Protein AF-H6QAQ5-F1 (afdb_monomer)

pLDDT: mean 73.88, std 11.38, range [36.91, 85.81]

Structure (mmCIF, N/CA/C/O backbone):
data_AF-H6QAQ5-F1
#
_entry.id   AF-H6QAQ5-F1
#
loop_
_atom_site.group_PDB
_atom_site.id
_atom_site.type_symbol
_atom_site.label_atom_id
_atom_site.label_alt_id
_atom_site.label_comp_id
_atom_site.label_asym_id
_atom_site.label_entity_id
_atom_site.label_seq_id
_atom_site.pdbx_PDB_ins_code
_atom_site.Cartn_x
_atom_site.Cartn_y
_atom_site.Cartn_z
_atom_site.occupancy
_atom_site.B_iso_or_equiv
_atom_site.auth_seq_id
_atom_site.auth_comp_id
_atom_site.auth_asym_id
_atom_site.auth_atom_id
_atom_site.pdbx_PDB_model_num
ATOM 1 N N . MET A 1 1 ? -0.238 -7.553 21.676 1.00 36.91 1 MET A N 1
ATOM 2 C CA . MET A 1 1 ? -1.659 -7.323 21.335 1.00 36.91 1 MET A CA 1
ATOM 3 C C . MET A 1 1 ? -1.722 -7.082 19.838 1.00 36.91 1 MET A C 1
ATOM 5 O O . MET A 1 1 ? -1.231 -6.050 19.405 1.00 36.91 1 MET A O 1
ATOM 9 N N . GLY A 1 2 ? -2.207 -8.044 19.052 1.00 51.12 2 GLY A N 1
ATOM 10 C CA . GLY A 1 2 ? -2.374 -7.851 17.607 1.00 51.12 2 GLY A CA 1
ATOM 11 C C . GLY A 1 2 ? -3.542 -6.904 17.346 1.00 51.12 2 GLY A C 1
ATOM 12 O O . GLY A 1 2 ? -4.576 -7.020 18.001 1.00 51.12 2 GLY A O 1
ATOM 13 N N . TRP A 1 3 ? -3.365 -5.925 16.466 1.00 63.50 3 TRP A N 1
ATOM 14 C CA . TRP A 1 3 ? -4.457 -5.053 16.040 1.00 63.50 3 TRP A CA 1
ATOM 15 C C . TRP A 1 3 ? -5.098 -5.674 14.802 1.00 63.50 3 TRP A C 1
ATOM 17 O O . TRP A 1 3 ? -4.386 -6.069 13.884 1.00 63.50 3 TRP A O 1
ATOM 27 N N . VAL A 1 4 ? -6.427 -5.775 14.791 1.00 65.69 4 VAL A N 1
ATOM 28 C CA . VAL A 1 4 ? -7.181 -6.203 13.608 1.00 65.69 4 VAL A CA 1
ATOM 29 C C . VAL A 1 4 ? -7.365 -4.979 12.719 1.00 65.69 4 VAL A C 1
ATOM 31 O O . VAL A 1 4 ? -7.840 -3.941 13.186 1.00 65.69 4 VAL A O 1
ATOM 34 N N . VAL A 1 5 ? -6.931 -5.091 11.468 1.00 72.25 5 VAL A N 1
ATOM 35 C CA . VAL A 1 5 ? -7.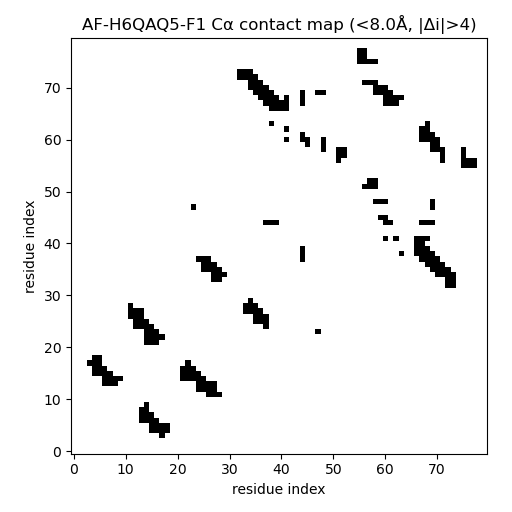085 -4.058 10.445 1.00 72.25 5 VAL A CA 1
ATOM 36 C C . VAL A 1 5 ? -7.872 -4.694 9.312 1.00 72.25 5 VAL A C 1
ATOM 38 O O . VAL A 1 5 ? -7.435 -5.699 8.755 1.00 72.25 5 VAL A O 1
ATOM 41 N N . ASP A 1 6 ? -9.035 -4.136 8.999 1.00 79.12 6 ASP A N 1
ATOM 42 C CA . ASP A 1 6 ? -9.825 -4.574 7.857 1.00 79.12 6 ASP A CA 1
ATOM 43 C C . ASP A 1 6 ? -9.187 -4.026 6.580 1.00 79.12 6 ASP A C 1
ATOM 45 O O . ASP A 1 6 ? -8.866 -2.836 6.488 1.00 79.12 6 ASP A O 1
ATOM 49 N N . VAL A 1 7 ? -8.998 -4.898 5.593 1.00 77.56 7 VAL A N 1
ATOM 50 C CA . VAL A 1 7 ? -8.427 -4.546 4.292 1.00 77.56 7 VAL A CA 1
ATOM 51 C C . VAL A 1 7 ? -9.513 -4.708 3.240 1.00 77.56 7 VAL A C 1
ATOM 53 O O . VAL A 1 7 ? -10.096 -5.782 3.105 1.00 77.56 7 VAL A O 1
ATOM 56 N N . ALA A 1 8 ? -9.797 -3.639 2.500 1.00 78.44 8 ALA A N 1
ATOM 57 C CA . ALA A 1 8 ? -10.796 -3.639 1.437 1.00 78.44 8 ALA A CA 1
ATOM 58 C C . ALA A 1 8 ? -10.235 -3.030 0.151 1.00 78.44 8 ALA A C 1
ATOM 60 O O . ALA A 1 8 ? -9.403 -2.124 0.198 1.00 78.44 8 ALA A O 1
ATOM 61 N N . LEU A 1 9 ? -10.731 -3.499 -0.992 1.00 77.00 9 LEU A N 1
ATOM 62 C CA . LEU A 1 9 ? -10.509 -2.858 -2.285 1.00 77.00 9 LEU A CA 1
ATOM 63 C C . LEU A 1 9 ? -11.644 -1.869 -2.555 1.00 77.00 9 LEU A C 1
ATOM 65 O O . LEU A 1 9 ? -12.815 -2.247 -2.576 1.00 77.00 9 LEU A O 1
ATOM 69 N N . GLU A 1 10 ? -11.295 -0.604 -2.767 1.00 82.25 10 GLU A N 1
ATOM 70 C CA . GLU A 1 10 ? -12.228 0.460 -3.136 1.00 82.25 10 GLU A CA 1
ATOM 71 C C . GLU A 1 10 ? -11.752 1.124 -4.425 1.00 82.25 10 GLU A C 1
ATOM 73 O O . GLU A 1 10 ? -10.870 1.983 -4.414 1.00 82.25 10 GLU A O 1
ATOM 78 N N . GLY A 1 11 ? -12.333 0.700 -5.550 1.00 82.12 11 GLY A N 1
ATOM 79 C CA . GLY A 1 11 ? -11.878 1.114 -6.876 1.00 82.12 11 GLY A CA 1
ATOM 80 C C . GLY A 1 11 ? -10.479 0.575 -7.171 1.00 82.12 11 GLY A C 1
ATOM 81 O O . GLY A 1 11 ? -10.251 -0.630 -7.115 1.00 82.12 11 GLY A O 1
ATOM 82 N N . ASP A 1 12 ? -9.550 1.480 -7.463 1.00 74.75 12 ASP A N 1
ATOM 83 C CA . ASP A 1 12 ? -8.130 1.224 -7.708 1.00 74.75 12 ASP A CA 1
ATOM 84 C C . ASP A 1 12 ? -7.280 1.288 -6.426 1.00 74.75 12 ASP A C 1
ATOM 86 O O . ASP A 1 12 ? -6.058 1.372 -6.496 1.00 74.75 12 ASP A O 1
ATOM 90 N N . LYS A 1 13 ? -7.895 1.291 -5.235 1.00 76.50 13 LYS A N 1
ATOM 91 C CA . LYS A 1 13 ? -7.179 1.509 -3.969 1.00 76.50 13 LYS A CA 1
ATOM 92 C C . LYS A 1 13 ? -7.385 0.375 -2.984 1.00 76.50 13 LYS A C 1
ATOM 94 O O . LYS A 1 13 ? -8.509 -0.066 -2.757 1.00 76.50 13 LYS A O 1
ATOM 99 N N . VAL A 1 14 ? -6.308 -0.019 -2.311 1.00 81.19 14 VAL A N 1
ATOM 100 C CA . VAL A 1 14 ? -6.386 -0.808 -1.077 1.00 81.19 14 VAL A CA 1
ATOM 101 C C . VAL A 1 14 ? -6.585 0.158 0.082 1.00 81.19 14 VAL A C 1
ATOM 103 O O . VAL A 1 14 ? -5.800 1.091 0.272 1.00 81.19 14 VAL A O 1
ATOM 106 N N . VAL A 1 15 ? -7.639 -0.055 0.860 1.00 80.62 15 VAL A N 1
ATOM 107 C CA . VAL A 1 15 ? -8.000 0.776 2.007 1.00 80.62 15 VAL A CA 1
ATOM 108 C C . VAL A 1 15 ? -7.877 -0.044 3.283 1.00 80.62 15 VAL A C 1
ATOM 110 O O . VAL A 1 15 ? -8.511 -1.088 3.426 1.00 80.62 15 VAL A O 1
ATOM 113 N N . PHE A 1 16 ? -7.079 0.467 4.219 1.00 80.00 16 PHE A N 1
ATOM 114 C CA . PHE A 1 16 ? -6.873 -0.116 5.542 1.00 80.00 16 PHE A CA 1
ATOM 115 C C . PHE A 1 16 ? -7.766 0.604 6.546 1.00 80.00 16 PHE A C 1
ATOM 117 O O . PHE A 1 16 ? -7.711 1.836 6.661 1.00 80.00 16 PHE A O 1
ATOM 124 N N . ARG A 1 17 ? -8.580 -0.152 7.282 1.00 81.50 17 ARG A N 1
ATOM 125 C CA . ARG A 1 17 ? -9.525 0.379 8.264 1.00 81.50 17 ARG A CA 1
ATOM 126 C C . ARG A 1 17 ? -9.311 -0.198 9.648 1.00 81.50 17 ARG A C 1
ATOM 128 O O . ARG A 1 17 ? -9.025 -1.378 9.819 1.00 81.50 17 ARG A O 1
ATOM 135 N N . LYS A 1 18 ? -9.510 0.654 10.649 1.00 82.25 18 LYS A N 1
ATOM 136 C CA . LYS A 1 18 ? -9.621 0.261 12.051 1.00 82.25 18 LYS A CA 1
ATOM 137 C C . LYS A 1 18 ? -11.029 0.612 12.523 1.00 82.25 18 LYS A C 1
ATOM 139 O O . LYS A 1 18 ? -11.307 1.759 12.872 1.00 82.25 18 LYS A O 1
ATOM 144 N N . GLY A 1 19 ? -11.935 -0.364 12.486 1.00 85.12 19 GLY A N 1
ATOM 145 C CA . GLY A 1 19 ? -13.364 -0.092 12.641 1.00 85.12 19 GLY A CA 1
ATOM 146 C C . GLY A 1 19 ? -13.869 0.780 11.487 1.00 85.12 19 GLY A C 1
ATOM 147 O O . GLY A 1 19 ? -13.739 0.406 10.326 1.00 85.12 19 GLY A O 1
ATOM 148 N N . SER A 1 20 ? -14.417 1.958 11.789 1.00 83.06 20 SER A N 1
ATOM 149 C CA . SER A 1 20 ? -14.889 2.912 10.773 1.00 83.06 20 SER A CA 1
ATOM 150 C C . SER A 1 20 ? -13.821 3.904 10.290 1.00 83.06 20 SER A C 1
ATOM 152 O O . SER A 1 20 ? -14.054 4.617 9.313 1.00 83.06 20 SER A O 1
ATOM 154 N N . GLU A 1 21 ? -12.657 3.971 10.943 1.00 81.75 21 GLU A N 1
ATOM 155 C CA . GLU A 1 21 ? -11.593 4.920 10.601 1.00 81.75 21 GLU A CA 1
ATOM 156 C C . GLU A 1 21 ? -10.706 4.373 9.479 1.00 81.75 21 GLU A C 1
ATOM 158 O O . GLU A 1 21 ? -10.177 3.264 9.578 1.00 81.75 21 GLU A O 1
ATOM 163 N N . VAL A 1 22 ? -10.500 5.167 8.424 1.00 81.44 22 VAL A N 1
ATOM 164 C CA . VAL A 1 22 ? -9.506 4.859 7.387 1.00 81.44 22 VAL A CA 1
ATOM 165 C C . VAL A 1 22 ? -8.128 5.282 7.879 1.00 81.44 22 VAL A C 1
ATOM 167 O O . VAL A 1 22 ? -7.855 6.473 8.008 1.00 81.44 22 VAL A O 1
ATOM 170 N N . VAL A 1 23 ? -7.255 4.300 8.100 1.00 77.19 23 VAL A N 1
ATOM 171 C CA . VAL A 1 23 ? -5.895 4.504 8.626 1.00 77.19 23 VAL A CA 1
ATOM 172 C C . VAL A 1 23 ? -4.822 4.508 7.537 1.00 77.19 23 VAL A C 1
ATOM 174 O O . VAL A 1 23 ? -3.685 4.887 7.800 1.00 77.19 23 VAL A O 1
ATOM 177 N N . GLY A 1 24 ? -5.166 4.106 6.312 1.00 71.69 24 GLY A N 1
ATOM 178 C CA . GLY A 1 24 ? -4.243 4.112 5.182 1.00 71.69 24 GLY A CA 1
ATOM 179 C C . GLY A 1 24 ? -4.945 3.851 3.855 1.00 71.69 24 GLY A C 1
ATOM 180 O O . GLY A 1 24 ? -5.987 3.194 3.806 1.00 71.69 24 GLY A O 1
ATOM 181 N N . ARG A 1 25 ? -4.369 4.380 2.773 1.00 75.00 25 ARG A N 1
ATOM 182 C CA . ARG A 1 25 ? -4.779 4.107 1.393 1.00 75.00 25 ARG A CA 1
ATOM 183 C C . ARG A 1 25 ? -3.533 3.877 0.551 1.00 75.00 25 ARG A C 1
ATOM 185 O O . ARG A 1 25 ? -2.591 4.657 0.652 1.00 75.00 25 ARG A O 1
ATOM 192 N N . ILE A 1 26 ? -3.561 2.842 -0.273 1.00 75.00 26 ILE A N 1
ATOM 193 C CA . ILE A 1 26 ? -2.539 2.556 -1.2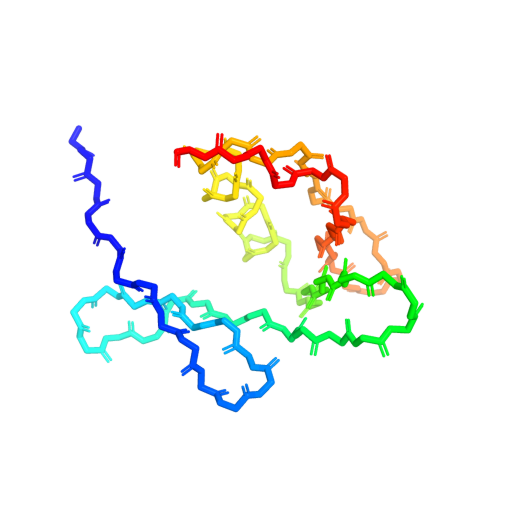78 1.00 75.00 26 ILE A CA 1
ATOM 194 C C . ILE A 1 26 ? -3.228 2.603 -2.634 1.00 75.00 26 ILE A C 1
ATOM 196 O O . ILE A 1 26 ? -4.248 1.938 -2.812 1.00 75.00 26 ILE A O 1
ATOM 200 N N . ALA A 1 27 ? -2.695 3.389 -3.566 1.00 71.19 27 ALA A N 1
ATOM 201 C CA . ALA A 1 27 ? -3.128 3.330 -4.955 1.00 71.19 27 ALA A CA 1
ATOM 202 C C . ALA A 1 27 ? -2.475 2.124 -5.633 1.00 71.19 27 ALA A C 1
ATOM 204 O O . ALA A 1 27 ? -1.265 1.936 -5.509 1.00 71.19 27 ALA A O 1
ATOM 205 N N . LEU A 1 28 ? -3.285 1.319 -6.314 1.00 69.75 28 LEU A N 1
ATOM 206 C CA . LEU A 1 28 ? -2.841 0.228 -7.164 1.00 69.75 28 LEU A CA 1
ATOM 207 C C . LEU A 1 28 ? -2.928 0.675 -8.614 1.00 69.75 28 LEU A C 1
ATOM 209 O O . LEU A 1 28 ? -3.975 1.130 -9.074 1.00 69.75 28 LEU A O 1
ATOM 213 N N . TYR A 1 29 ? -1.846 0.482 -9.347 1.00 68.88 29 TYR A N 1
ATOM 214 C CA . TYR A 1 29 ? -1.832 0.676 -10.785 1.00 68.88 29 TYR A CA 1
ATOM 215 C C . TYR A 1 29 ? -1.296 -0.577 -11.472 1.00 68.88 29 TYR A C 1
ATOM 217 O O . TYR A 1 29 ? -0.550 -1.371 -10.895 1.00 68.88 29 TYR A O 1
ATOM 225 N N . TRP A 1 30 ? -1.770 -0.780 -12.700 1.00 62.62 30 TRP A N 1
ATOM 226 C CA . TRP A 1 30 ? -1.434 -1.923 -13.536 1.00 62.62 30 TRP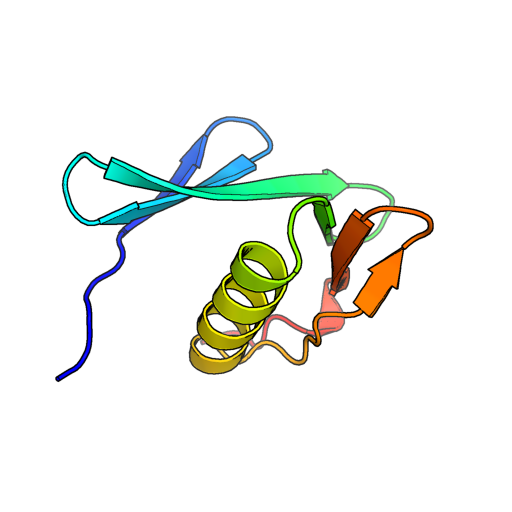 A CA 1
ATOM 227 C C . TRP A 1 30 ? -0.682 -1.427 -14.766 1.00 62.62 30 TRP A C 1
ATOM 229 O O . TRP A 1 30 ? -1.291 -0.877 -15.682 1.00 62.62 30 TRP A O 1
ATOM 239 N N . GLU A 1 31 ? 0.628 -1.656 -14.797 1.00 63.59 31 GLU A N 1
ATOM 240 C CA . GLU A 1 31 ? 1.485 -1.361 -15.953 1.00 63.59 31 GLU A CA 1
ATOM 241 C C . GLU A 1 31 ? 2.353 -2.586 -16.277 1.00 63.59 31 GLU A C 1
ATOM 243 O O . GLU A 1 31 ? 3.568 -2.593 -16.130 1.00 63.59 31 GLU A O 1
ATOM 248 N N . GLY A 1 32 ? 1.708 -3.707 -16.625 1.00 62.69 32 GLY A N 1
ATOM 249 C CA . GLY A 1 32 ? 2.393 -4.994 -16.838 1.00 62.69 32 GLY A CA 1
ATOM 250 C C . GLY A 1 32 ? 2.843 -5.702 -15.549 1.00 62.69 32 GLY A C 1
ATOM 251 O O . GLY A 1 32 ? 3.007 -6.921 -15.560 1.00 62.69 32 GLY A O 1
ATOM 252 N N . SER A 1 33 ? 2.929 -4.973 -14.434 1.00 59.47 33 SER A N 1
ATOM 253 C CA . SER A 1 33 ? 3.044 -5.460 -13.054 1.00 59.47 33 SER A CA 1
ATOM 254 C C . SER A 1 33 ? 2.034 -4.763 -12.137 1.00 59.47 33 SER A C 1
ATOM 256 O O . SER A 1 33 ? 1.602 -3.644 -12.411 1.00 59.47 33 SER A O 1
ATOM 258 N N . LEU A 1 34 ? 1.650 -5.443 -11.050 1.00 59.50 34 LEU A N 1
ATOM 259 C CA . LEU A 1 34 ? 0.958 -4.814 -9.927 1.00 59.50 34 LEU A CA 1
ATOM 260 C C . LEU A 1 34 ? 1.959 -3.943 -9.170 1.00 59.50 34 LEU A C 1
ATOM 262 O O . LEU A 1 34 ? 2.957 -4.455 -8.659 1.00 59.50 34 LEU A O 1
ATOM 266 N N . GLU A 1 35 ? 1.667 -2.654 -9.072 1.00 65.12 35 GLU A N 1
ATOM 267 C CA . GLU A 1 35 ? 2.472 -1.717 -8.305 1.00 65.12 35 GLU A CA 1
ATOM 268 C C . GLU A 1 35 ? 1.606 -0.944 -7.313 1.00 65.12 35 GLU A C 1
ATOM 270 O O . GLU A 1 35 ? 0.449 -0.606 -7.575 1.00 65.12 35 GLU A O 1
ATOM 275 N N . ALA A 1 36 ? 2.182 -0.701 -6.141 1.00 65.88 36 ALA A N 1
ATOM 276 C CA . ALA A 1 36 ? 1.558 0.011 -5.042 1.00 65.88 36 ALA A CA 1
ATOM 277 C C . ALA A 1 36 ? 2.486 1.129 -4.585 1.00 65.88 36 ALA A C 1
ATOM 279 O O . ALA A 1 36 ? 3.620 0.847 -4.195 1.00 65.88 36 ALA A O 1
ATOM 280 N N . GLU A 1 37 ? 1.992 2.368 -4.572 1.00 72.06 37 GLU A N 1
ATOM 281 C CA . GLU A 1 37 ? 2.753 3.521 -4.091 1.00 72.06 37 GLU A CA 1
ATOM 282 C C . GLU A 1 37 ? 1.965 4.327 -3.049 1.00 72.06 37 GLU A C 1
ATOM 284 O O . GLU A 1 37 ? 0.771 4.611 -3.191 1.00 72.06 37 GLU A O 1
ATOM 289 N N . PHE A 1 38 ? 2.659 4.696 -1.977 1.00 78.88 38 PHE A N 1
ATOM 290 C CA . PHE A 1 38 ? 2.233 5.705 -1.015 1.00 78.88 38 PHE A CA 1
ATOM 291 C C . PHE A 1 38 ? 3.203 6.878 -1.075 1.00 78.88 38 PHE A C 1
ATOM 293 O O . PHE A 1 38 ? 4.402 6.640 -1.144 1.00 78.88 38 PHE A O 1
ATOM 300 N N . GLN A 1 39 ? 2.700 8.109 -0.977 1.00 79.12 39 GLN A N 1
ATOM 301 C CA . GLN A 1 39 ? 3.498 9.318 -0.768 1.00 79.12 39 GLN A CA 1
ATOM 302 C C . GLN A 1 39 ? 2.874 10.135 0.367 1.00 79.12 39 GLN A C 1
ATOM 304 O O . GLN A 1 39 ? 1.653 10.306 0.421 1.00 79.12 39 GLN A O 1
ATOM 309 N N . GLY A 1 40 ? 3.694 10.613 1.302 1.00 80.00 40 GLY A N 1
ATOM 310 C CA . GLY A 1 40 ? 3.221 11.492 2.367 1.00 80.00 40 GLY A CA 1
ATOM 311 C C . GLY A 1 40 ? 4.239 11.719 3.478 1.00 80.00 40 GLY A C 1
ATOM 312 O O . GLY A 1 40 ? 5.447 11.794 3.246 1.00 80.00 40 GLY A O 1
ATOM 313 N N . SER A 1 41 ? 3.751 11.858 4.715 1.00 85.81 41 SER A N 1
ATOM 314 C CA . SER A 1 41 ? 4.619 12.053 5.879 1.00 85.81 41 SER A CA 1
ATOM 315 C C . SER A 1 41 ? 5.445 10.801 6.186 1.00 85.81 41 SER A C 1
ATOM 317 O O . SER A 1 41 ? 4.998 9.669 5.986 1.00 85.81 41 SER A O 1
ATOM 319 N N . ARG A 1 42 ? 6.640 11.015 6.749 1.00 84.56 42 ARG A N 1
ATOM 320 C CA . ARG A 1 42 ? 7.542 9.945 7.195 1.00 84.56 42 ARG A CA 1
ATOM 321 C C . ARG A 1 42 ? 6.858 8.945 8.123 1.00 84.56 42 ARG A C 1
ATOM 323 O O . ARG A 1 42 ? 6.946 7.750 7.885 1.00 84.56 42 ARG A O 1
ATOM 330 N N . GLU A 1 43 ? 6.157 9.442 9.141 1.00 84.44 43 GLU A N 1
ATOM 331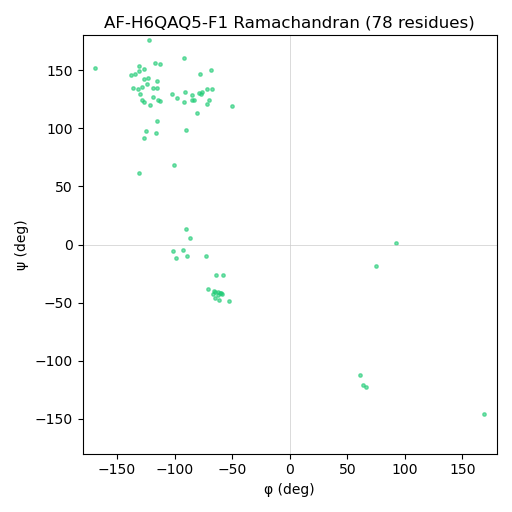 C CA . GLU A 1 43 ? 5.476 8.605 10.136 1.00 84.44 43 GLU A CA 1
ATOM 332 C C . GLU A 1 43 ? 4.441 7.677 9.485 1.00 84.44 43 GLU A C 1
ATOM 334 O O . GLU A 1 43 ? 4.380 6.489 9.797 1.00 84.44 43 GLU A O 1
ATOM 339 N N . ASN A 1 44 ? 3.668 8.192 8.525 1.00 80.56 44 ASN A N 1
ATOM 340 C CA . ASN A 1 44 ? 2.673 7.392 7.818 1.00 80.56 44 ASN A CA 1
ATOM 341 C C . ASN A 1 44 ? 3.325 6.373 6.876 1.00 80.56 44 ASN A C 1
ATOM 343 O O . ASN A 1 44 ? 2.852 5.240 6.793 1.00 80.56 44 ASN A O 1
ATOM 347 N N . ALA A 1 45 ? 4.423 6.743 6.210 1.00 81.19 45 ALA A N 1
ATOM 348 C CA . ALA A 1 45 ? 5.182 5.829 5.362 1.00 81.19 45 ALA A CA 1
ATOM 349 C C . ALA A 1 45 ? 5.816 4.689 6.181 1.00 81.19 45 ALA A C 1
ATOM 351 O O . ALA A 1 45 ? 5.687 3.522 5.819 1.00 81.19 45 ALA A O 1
ATOM 352 N N . GLU A 1 46 ? 6.447 5.000 7.317 1.00 83.38 46 GLU A N 1
ATOM 353 C CA . GLU A 1 46 ? 7.028 4.001 8.226 1.00 83.38 46 GLU A CA 1
ATOM 354 C C . GLU A 1 46 ? 5.943 3.075 8.796 1.00 83.38 46 GLU A C 1
ATOM 356 O O . GLU A 1 46 ? 6.097 1.854 8.779 1.00 83.38 46 GLU A O 1
ATOM 361 N N . ARG A 1 47 ? 4.799 3.633 9.210 1.00 83.06 47 ARG A N 1
ATOM 362 C CA . ARG A 1 47 ? 3.658 2.848 9.699 1.00 83.06 47 ARG A CA 1
ATOM 363 C C . ARG A 1 47 ? 3.092 1.913 8.631 1.00 83.06 47 ARG A C 1
ATOM 365 O O . ARG A 1 47 ? 2.754 0.773 8.944 1.00 83.06 47 ARG A O 1
ATOM 372 N N . LEU A 1 48 ? 2.989 2.373 7.386 1.00 79.44 48 LEU A N 1
ATOM 373 C CA . LEU A 1 48 ? 2.536 1.546 6.271 1.00 79.44 48 LEU A CA 1
ATOM 374 C C . LEU A 1 48 ? 3.534 0.426 5.960 1.00 79.44 48 LEU A C 1
ATOM 376 O O . LEU A 1 48 ? 3.119 -0.715 5.770 1.00 79.44 48 LEU A O 1
ATOM 380 N N . ALA A 1 49 ? 4.835 0.724 5.964 1.00 81.50 49 ALA A N 1
ATOM 381 C CA . ALA A 1 49 ? 5.870 -0.282 5.756 1.00 81.50 49 ALA A CA 1
ATOM 382 C C . ALA A 1 49 ? 5.803 -1.393 6.818 1.00 81.50 49 ALA A C 1
ATOM 384 O O . ALA A 1 49 ? 5.891 -2.566 6.470 1.00 81.50 49 ALA A O 1
ATOM 385 N N . GLU A 1 50 ? 5.579 -1.055 8.090 1.00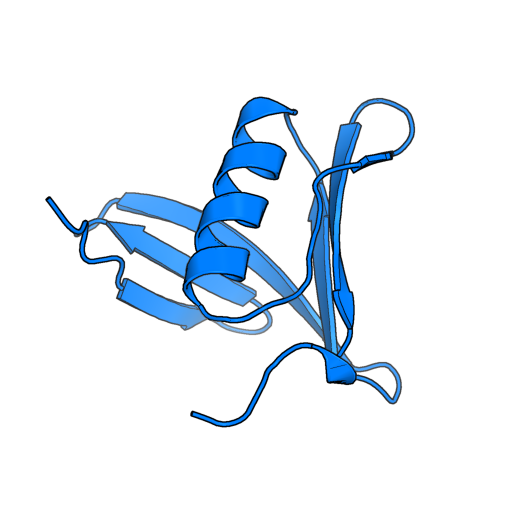 82.50 50 GLU A N 1
ATOM 386 C CA . GLU A 1 50 ? 5.419 -2.050 9.160 1.00 82.50 50 GLU A CA 1
ATOM 387 C C . GLU A 1 50 ? 4.171 -2.931 8.975 1.00 82.50 50 GLU A C 1
ATOM 389 O O . GLU A 1 50 ? 4.250 -4.146 9.154 1.00 82.50 50 GLU A O 1
ATOM 394 N N . ILE A 1 51 ? 3.036 -2.354 8.555 1.00 78.25 51 ILE A N 1
ATOM 395 C CA . ILE A 1 51 ? 1.817 -3.125 8.241 1.00 78.25 51 ILE A CA 1
ATOM 396 C C . ILE A 1 51 ? 2.085 -4.097 7.089 1.00 78.25 51 ILE A C 1
ATOM 398 O O . ILE A 1 51 ? 1.764 -5.278 7.187 1.00 78.25 51 ILE A O 1
ATOM 402 N N . LEU A 1 52 ? 2.698 -3.617 6.008 1.00 77.56 52 LEU A N 1
ATOM 403 C CA . LEU A 1 52 ? 2.981 -4.429 4.827 1.00 77.56 52 LEU A CA 1
ATOM 404 C C . LEU A 1 52 ? 3.992 -5.545 5.132 1.00 77.56 52 LEU A C 1
ATOM 406 O O . LEU A 1 52 ? 3.782 -6.681 4.714 1.00 77.56 52 LEU A O 1
ATOM 410 N N . LYS A 1 53 ? 5.026 -5.270 5.936 1.00 79.44 53 LYS A N 1
ATOM 411 C CA . LYS A 1 53 ? 5.953 -6.301 6.434 1.00 79.44 53 LYS A CA 1
ATOM 412 C C . LYS A 1 53 ? 5.246 -7.367 7.264 1.00 79.44 53 LYS A C 1
ATOM 414 O O . LYS A 1 53 ? 5.535 -8.550 7.099 1.00 79.44 53 LYS A O 1
ATOM 419 N N . ALA A 1 54 ? 4.308 -6.975 8.128 1.00 74.75 54 ALA A N 1
ATOM 420 C CA . ALA A 1 54 ? 3.514 -7.923 8.911 1.00 74.75 54 ALA A CA 1
ATOM 421 C C . ALA A 1 54 ? 2.621 -8.819 8.030 1.00 74.75 54 ALA A C 1
ATOM 423 O O . ALA A 1 54 ? 2.318 -9.943 8.419 1.00 74.75 54 ALA A O 1
ATOM 424 N N . LEU A 1 55 ? 2.246 -8.342 6.838 1.00 72.69 55 LEU A N 1
ATOM 425 C CA . LEU A 1 55 ? 1.523 -9.098 5.811 1.00 72.69 55 LEU A CA 1
ATOM 426 C C . LEU A 1 55 ? 2.450 -9.908 4.880 1.00 72.69 55 LEU A C 1
ATOM 428 O O . LEU A 1 55 ? 1.975 -10.502 3.919 1.00 72.69 55 LEU A O 1
ATOM 432 N N . GLY A 1 56 ? 3.760 -9.948 5.153 1.00 72.25 56 GLY A N 1
ATOM 433 C CA . GLY A 1 56 ? 4.738 -10.730 4.390 1.00 72.25 56 GLY A CA 1
ATOM 434 C C . GLY A 1 56 ? 5.416 -9.984 3.236 1.00 72.25 56 GLY A C 1
ATOM 435 O O . GLY A 1 56 ? 6.266 -10.567 2.562 1.00 72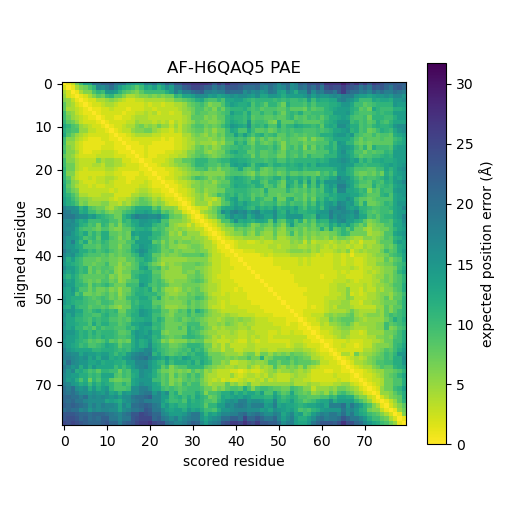.25 56 GLY A O 1
ATOM 436 N N . ALA A 1 57 ? 5.106 -8.701 3.027 1.00 75.38 57 ALA A N 1
ATOM 437 C CA . ALA A 1 57 ? 5.726 -7.906 1.973 1.00 75.38 57 ALA A CA 1
ATOM 438 C C . ALA A 1 57 ? 7.141 -7.433 2.347 1.00 75.38 57 ALA A C 1
ATOM 440 O O . ALA A 1 57 ? 7.443 -7.115 3.499 1.00 75.38 57 ALA A O 1
ATOM 441 N N . ARG A 1 58 ? 8.030 -7.326 1.353 1.00 79.44 58 ARG A N 1
ATOM 442 C CA . ARG A 1 58 ? 9.422 -6.874 1.538 1.00 79.44 58 ARG A CA 1
ATOM 443 C C . ARG A 1 58 ? 9.611 -5.411 1.146 1.00 79.44 58 ARG A C 1
ATOM 445 O O . ARG A 1 58 ? 10.303 -5.101 0.179 1.00 79.44 58 ARG A O 1
ATOM 452 N N . VAL A 1 59 ? 9.022 -4.515 1.931 1.00 83.12 59 VAL A N 1
ATOM 453 C CA . VAL A 1 59 ? 9.005 -3.072 1.646 1.00 83.12 59 VAL A CA 1
ATOM 454 C C . VAL A 1 59 ? 9.727 -2.242 2.709 1.00 83.12 59 VAL A C 1
ATOM 456 O O . VAL A 1 59 ? 9.829 -2.629 3.874 1.00 83.12 59 VAL A O 1
ATOM 459 N N . GLU A 1 60 ? 10.182 -1.055 2.311 1.00 82.38 60 GLU A N 1
ATOM 460 C CA . GLU A 1 60 ? 10.797 -0.059 3.193 1.00 82.38 60 GLU A CA 1
ATOM 461 C C . GLU A 1 60 ? 10.282 1.340 2.855 1.00 82.38 60 GLU A C 1
ATOM 463 O O . GLU A 1 60 ? 10.049 1.648 1.682 1.00 82.38 60 GLU A O 1
ATOM 468 N N . ALA A 1 61 ? 10.144 2.185 3.880 1.00 84.50 61 ALA A N 1
ATOM 469 C CA . ALA A 1 61 ? 9.855 3.603 3.715 1.00 84.50 61 ALA A CA 1
ATOM 470 C C . ALA A 1 61 ? 11.127 4.353 3.303 1.00 84.50 61 ALA A C 1
ATOM 472 O O . ALA A 1 61 ? 12.170 4.217 3.944 1.00 84.50 61 ALA A O 1
ATOM 473 N N . ARG A 1 62 ? 11.047 5.150 2.237 1.00 85.25 62 ARG A N 1
ATOM 474 C CA . ARG A 1 62 ? 12.202 5.828 1.631 1.00 85.25 62 ARG A CA 1
ATOM 475 C C . ARG A 1 62 ? 11.869 7.291 1.341 1.00 85.25 62 ARG A C 1
ATOM 477 O O . ARG A 1 62 ? 10.725 7.583 1.001 1.00 85.25 62 ARG A O 1
ATOM 484 N N . PRO A 1 63 ? 12.828 8.223 1.431 1.00 83.56 63 PRO A N 1
ATOM 485 C CA . PRO A 1 63 ? 12.593 9.602 1.018 1.00 83.56 63 PRO A CA 1
ATOM 486 C C . PRO A 1 63 ? 12.397 9.704 -0.506 1.00 83.56 63 PRO A C 1
ATOM 488 O O . PRO A 1 63 ? 13.190 9.170 -1.279 1.00 83.56 63 PRO A O 1
ATOM 491 N N . CYS A 1 64 ? 11.373 10.448 -0.922 1.00 80.56 64 CYS A N 1
ATOM 492 C CA . CYS A 1 64 ? 11.036 10.796 -2.302 1.00 80.56 64 CYS A CA 1
ATOM 493 C C . CYS A 1 64 ? 10.890 12.315 -2.426 1.00 80.56 64 CYS A C 1
ATOM 495 O O . CYS A 1 64 ? 9.821 12.889 -2.200 1.00 80.56 64 CYS A O 1
ATOM 497 N N . GLY A 1 65 ? 11.979 13.005 -2.763 1.00 84.56 65 GLY A N 1
ATOM 498 C CA . GLY A 1 65 ? 11.970 14.465 -2.841 1.00 84.56 65 GLY A CA 1
ATOM 499 C C . GLY A 1 65 ? 11.634 15.106 -1.490 1.00 84.56 65 GLY A C 1
ATOM 500 O O . GLY A 1 65 ? 12.438 15.046 -0.563 1.00 84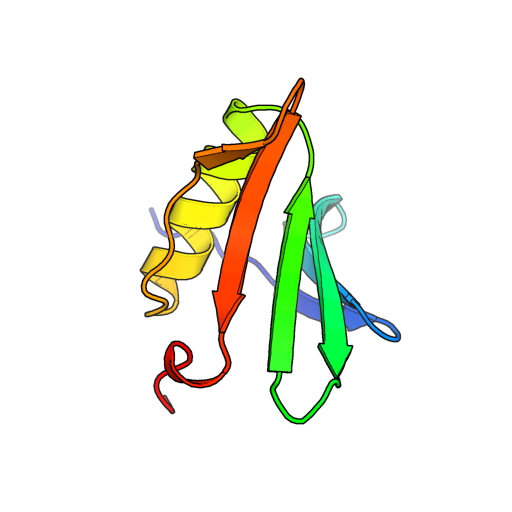.56 65 GLY A O 1
ATOM 501 N N . ARG A 1 66 ? 10.462 15.749 -1.388 1.00 85.25 66 ARG A N 1
ATOM 502 C CA . ARG A 1 66 ? 9.983 16.396 -0.148 1.00 85.25 66 ARG A CA 1
ATOM 503 C C . ARG A 1 66 ? 9.101 15.493 0.719 1.00 85.25 66 ARG A C 1
ATOM 505 O O . ARG A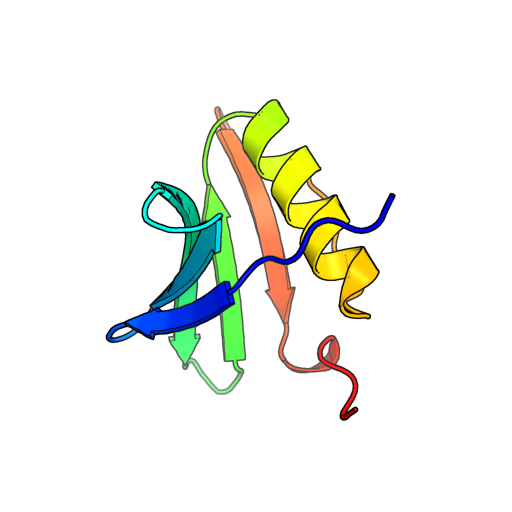 1 66 ? 8.715 15.905 1.810 1.00 85.25 66 ARG A O 1
ATOM 512 N N . GLU A 1 67 ? 8.789 14.295 0.244 1.00 85.06 67 GLU A N 1
ATOM 513 C CA . GLU A 1 67 ? 7.866 13.358 0.880 1.00 85.06 67 GLU A CA 1
ATOM 514 C C . GLU A 1 67 ? 8.564 12.029 1.175 1.00 85.06 67 GLU A C 1
ATOM 516 O O . GLU A 1 67 ? 9.742 11.835 0.865 1.00 85.06 67 GLU A O 1
ATOM 521 N N . TRP A 1 68 ? 7.848 11.119 1.825 1.00 85.38 68 TRP A N 1
ATOM 522 C CA . TRP A 1 68 ? 8.283 9.748 2.053 1.00 85.38 68 TRP A CA 1
ATOM 523 C C . TRP A 1 68 ? 7.372 8.787 1.312 1.00 85.38 68 TRP A C 1
ATOM 525 O O . TRP A 1 68 ? 6.149 8.920 1.386 1.00 85.38 68 TRP A O 1
ATOM 535 N N . CYS A 1 69 ? 7.982 7.814 0.639 1.00 77.88 69 CYS A N 1
ATOM 536 C CA . CYS A 1 69 ? 7.282 6.792 -0.112 1.00 77.88 69 CYS A CA 1
ATOM 537 C C . CYS A 1 69 ? 7.423 5.397 0.475 1.00 77.88 69 CYS A C 1
ATOM 539 O O . CYS A 1 69 ? 8.433 5.065 1.096 1.00 77.88 69 CYS A O 1
ATOM 541 N N . VAL A 1 70 ? 6.443 4.555 0.158 1.00 79.81 70 VAL A N 1
ATOM 542 C CA . VAL A 1 70 ? 6.570 3.095 0.181 1.00 79.81 70 VAL A CA 1
ATOM 543 C C . VAL A 1 70 ? 6.128 2.594 -1.185 1.00 79.81 70 VAL A C 1
ATOM 545 O O . VAL A 1 70 ? 4.996 2.866 -1.579 1.00 79.81 70 VAL A O 1
ATOM 548 N N . SER A 1 71 ? 7.007 1.874 -1.879 1.00 74.12 71 SER A N 1
ATOM 549 C CA . SER A 1 71 ? 6.703 1.261 -3.175 1.00 74.12 71 SER A CA 1
ATOM 550 C C . SER A 1 71 ? 6.839 -0.257 -3.065 1.00 74.12 71 SER A C 1
ATOM 552 O O . SER A 1 71 ? 7.810 -0.745 -2.475 1.00 74.12 71 SER A O 1
ATOM 554 N N . MET A 1 72 ? 5.874 -0.992 -3.615 1.00 73.88 72 MET A N 1
ATOM 555 C CA . MET A 1 72 ? 5.835 -2.457 -3.620 1.00 73.88 72 MET A CA 1
ATOM 556 C C . MET A 1 72 ? 5.580 -2.972 -5.039 1.00 73.88 72 MET A C 1
ATOM 558 O O . MET A 1 72 ? 4.636 -2.526 -5.690 1.00 73.88 72 MET A O 1
ATOM 562 N N . GLY A 1 73 ? 6.412 -3.915 -5.486 1.00 64.88 73 GLY A N 1
ATOM 563 C CA . GLY A 1 73 ? 6.238 -4.643 -6.744 1.00 64.88 73 GLY A CA 1
ATOM 564 C C . GLY A 1 73 ? 5.448 -5.944 -6.570 1.00 64.88 73 GLY A C 1
ATOM 565 O O . GLY A 1 73 ? 5.341 -6.485 -5.466 1.00 64.88 73 GLY A O 1
ATOM 566 N N . ALA A 1 74 ? 4.901 -6.456 -7.675 1.00 57.28 74 ALA A N 1
ATOM 567 C CA . ALA A 1 74 ? 4.073 -7.666 -7.723 1.00 57.28 74 ALA A CA 1
ATOM 568 C C . ALA A 1 74 ? 4.767 -8.933 -7.187 1.00 57.28 74 ALA A C 1
ATOM 570 O O . ALA A 1 74 ? 4.104 -9.852 -6.715 1.00 57.28 74 ALA A O 1
ATOM 571 N N . ASP A 1 75 ? 6.097 -8.981 -7.239 1.00 59.31 75 ASP A N 1
ATOM 572 C CA . ASP A 1 75 ? 6.943 -10.081 -6.769 1.00 59.31 75 ASP A CA 1
ATOM 573 C C . ASP A 1 75 ? 7.023 -10.188 -5.237 1.00 59.31 75 ASP A C 1
ATOM 575 O O . ASP A 1 75 ? 7.561 -11.162 -4.707 1.00 59.31 75 ASP A O 1
ATOM 579 N N . GLN A 1 76 ? 6.502 -9.191 -4.516 1.00 57.28 76 GLN A N 1
ATOM 580 C CA . GLN A 1 76 ? 6.642 -9.083 -3.066 1.00 57.28 76 GLN A CA 1
ATOM 581 C C . GLN A 1 76 ? 5.405 -9.516 -2.271 1.00 57.28 76 GLN A C 1
ATOM 583 O O . GLN A 1 76 ? 5.484 -9.572 -1.044 1.00 57.28 76 GLN A O 1
ATOM 588 N N . ILE A 1 77 ? 4.289 -9.844 -2.930 1.00 54.44 77 ILE A N 1
ATOM 589 C CA . ILE A 1 77 ? 3.127 -10.459 -2.277 1.00 54.44 77 ILE A CA 1
ATOM 590 C C . ILE A 1 77 ? 3.321 -11.973 -2.356 1.00 54.44 77 ILE A C 1
ATOM 592 O O . ILE A 1 77 ? 3.068 -12.590 -3.388 1.00 54.44 77 ILE A O 1
ATOM 596 N N . ALA A 1 78 ? 3.815 -12.573 -1.274 1.00 43.44 78 ALA A N 1
ATOM 597 C CA . ALA A 1 78 ? 3.824 -14.023 -1.158 1.00 43.44 78 ALA A CA 1
ATOM 598 C C . ALA A 1 78 ? 2.378 -14.511 -0.986 1.00 43.44 78 ALA A C 1
ATOM 600 O O . ALA A 1 78 ? 1.668 -14.050 -0.094 1.00 43.44 78 ALA A O 1
ATOM 601 N N . GLU A 1 79 ? 1.961 -15.416 -1.868 1.00 41.34 79 GLU A N 1
ATOM 602 C CA . GLU A 1 79 ? 0.717 -16.180 -1.772 1.00 41.34 79 GLU A CA 1
ATOM 603 C C . GLU A 1 79 ? 0.623 -16.811 -0.367 1.00 41.34 79 GLU A C 1
ATOM 605 O O . GLU A 1 79 ? 1.523 -17.549 0.044 1.00 41.34 79 GLU A O 1
ATOM 610 N N . VAL A 1 80 ? -0.416 -16.444 0.392 1.00 39.12 80 VAL A N 1
ATOM 611 C CA . VAL A 1 80 ? -0.764 -17.020 1.705 1.00 39.12 80 VAL A CA 1
ATOM 612 C C . VAL A 1 80 ? -1.887 -18.030 1.571 1.00 39.12 80 VAL A C 1
ATOM 614 O O . VAL A 1 80 ? -2.835 -17.753 0.803 1.00 39.12 80 VAL A O 1
#

Nearest PDB structures (foldseek):
  5esp-assembly2_B  TM=5.966E-01  e=9.479E-01  Podospora anserina S mat+
  5a78-assembly1_A  TM=5.188E-01  e=1.497E+00  Chlorella vulgaris
  1r62-assembly1_A  TM=4.180E-01  e=1.414E+00  Escherichia coli K-12
  5gt8-assembly2_B  TM=4.641E-01  e=2.232E+00  Homo sapiens

Sequence (80 aa):
MGWVVDVALEGDKVVFRKGSEVVGRIALYWEGSLEAEFQGSRENAERLAEILKALGARVEARPCGREWCVSMGADQIAEV

Mean predicted aligned error: 8.51 Å

InterPro domains:
  IPR011689 PaRep2b [PF07775] (14-79)

Solvent-accessible surface area (backbone atoms only — not comparable to full-atom values): 4687 Å² total; per-residue (Å²): 134,88,80,81,64,51,76,44,79,60,89,58,24,46,38,34,22,53,84,91,45,77,79,45,69,32,48,50,49,81,76,100,46,52,36,35,50,40,79,40,53,58,70,59,20,46,53,48,24,53,54,40,39,76,71,59,29,86,51,57,53,41,83,50,92,97,34,15,23,34,62,45,57,57,90,36,66,67,90,126

Organism: Pyrobaculum oguniense (strain DSM 13380 / JCM 10595 / TE7) (NCBI:txid698757)

Foldseek 3Di:
DDQDWDWDDDPQWIFTDRVPDTLDIWGWDDDV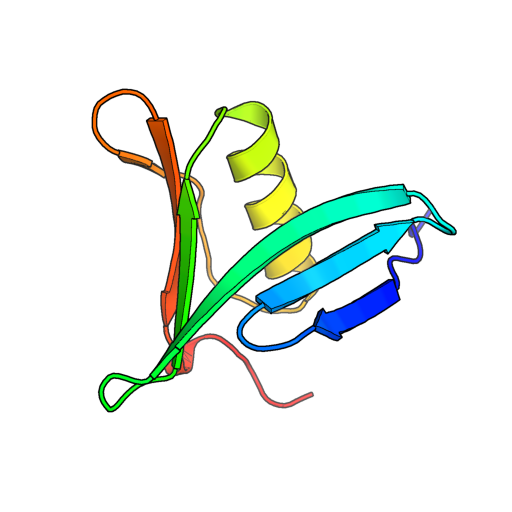WTKTKDKAAPVSQQVVQVVVVVQQFDWDWDDDPPIIMIMGIRVRRDDD

Radius of gyration: 12.4 Å; Cα contacts (8 Å, |Δi|>4): 139; chains: 1; bounding box: 28×33×38 Å

Secondary structure (DSSP, 8-state):
-PPP-EEEEETTEEEEEETTEEEEEEEEEESSSEEEEEEE-HHHHHHHHHHHHHTT----EEEETTEEEEEEEGGG----